Protein AF-A0A0G3Z9D9-F1 (afdb_monomer_lite)

Organism: NCBI:txid164964

Foldseek 3Di:
DCPDVVVVVVVVVVVVCCCVL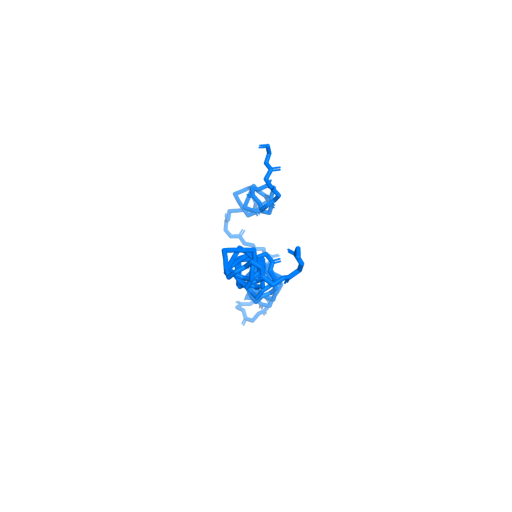VNPCCCVCVNCVQPVVCVVVVHPHDPCVPVSVVVVVVSDDD

Secondary structure (DSSP, 8-state):
----HHHHHHHHHHHHHHIIIIIIHIIIIIIIIHHHHHHHHT-SS-S-HHHHHHHHHTSS--

InterPro domains:
  IPR000883 Cytochrome c oxidase subunit I [PF00115] (4-61)
  IPR000883 Cytochrome c oxidase subunit I [PR01165] (6-29)
  IPR000883 Cytochrome c oxidase subunit I [PR01165] (34-58)
  IPR000883 Cytochrome c oxidase subunit I [PTHR10422] (3-62)
  IPR023616 Cytochrome c oxidase-like, subunit I domain [PS50855] (1-62)
  IPR036927 Cytochrome c oxidase-like, subunit I superfamily [G3DSA:1.20.210.10] (1-62)
  IPR036927 Cytochrome c oxidase-like, subunit I superfamily [SSF81442] (3-62)

Sequence (62 aa):
VLTDDHFFNVIVTAHAFVMIFFMVMPIMIGGFGNWMVPLLIGAPDMSFPRLNNLSFWLLPPS

Radius of gyration: 17.15 Å; chains: 1; bounding box: 34×25×49 Å

pLDDT: mean 91.71, std 9.78, range [53.12, 97.81]

Structure (mmCIF, N/CA/C/O backbone):
data_AF-A0A0G3Z9D9-F1
#
_entry.id   AF-A0A0G3Z9D9-F1
#
loop_
_atom_site.group_PDB
_atom_site.id
_atom_site.type_symbol
_atom_site.label_atom_id
_atom_site.label_alt_id
_atom_site.label_comp_id
_atom_site.label_asym_id
_atom_site.label_entity_id
_atom_site.label_seq_id
_atom_site.pdbx_PDB_ins_code
_atom_site.Cartn_x
_atom_site.Cartn_y
_atom_site.Cartn_z
_atom_site.occupancy
_atom_site.B_iso_or_equiv
_atom_site.auth_seq_id
_atom_site.auth_comp_id
_atom_site.auth_asym_id
_atom_site.auth_atom_id
_atom_site.pdbx_PDB_model_num
ATOM 1 N N . VAL A 1 1 ? 16.294 -1.497 -31.780 1.00 57.56 1 VAL A N 1
ATOM 2 C CA . VAL A 1 1 ? 15.559 -0.566 -30.884 1.00 57.56 1 VAL A CA 1
ATOM 3 C C . VAL A 1 1 ? 15.013 -1.282 -29.652 1.00 57.56 1 VAL A C 1
ATOM 5 O O . VAL A 1 1 ? 15.258 -0.796 -28.567 1.00 57.56 1 VAL A O 1
ATOM 8 N N . LEU A 1 2 ? 14.356 -2.447 -29.776 1.00 58.12 2 LEU A N 1
ATOM 9 C CA . LEU A 1 2 ? 13.906 -3.255 -28.618 1.00 58.12 2 LEU A CA 1
ATOM 10 C C . LEU A 1 2 ? 15.023 -4.041 -27.890 1.00 58.12 2 LEU A C 1
ATOM 12 O O . LEU A 1 2 ? 14.766 -4.678 -26.879 1.00 58.12 2 LEU A O 1
ATOM 16 N N . THR A 1 3 ? 16.249 -4.004 -28.410 1.00 63.78 3 THR A N 1
ATOM 17 C CA . THR A 1 3 ? 17.454 -4.679 -27.894 1.00 63.78 3 THR A CA 1
ATOM 18 C C . THR A 1 3 ? 18.467 -3.655 -27.388 1.00 63.78 3 THR A C 1
ATOM 20 O O . THR A 1 3 ? 19.639 -3.698 -27.753 1.00 63.78 3 THR A O 1
ATOM 23 N N . ASP A 1 4 ? 17.991 -2.644 -26.672 1.00 81.44 4 ASP A N 1
ATOM 24 C CA . ASP A 1 4 ? 18.873 -1.795 -25.882 1.00 81.44 4 ASP A CA 1
ATOM 25 C C . ASP A 1 4 ? 18.913 -2.400 -24.475 1.00 81.44 4 ASP A C 1
ATOM 27 O O . ASP A 1 4 ? 17.876 -2.485 -23.809 1.00 81.44 4 ASP A O 1
ATOM 31 N N . ASP A 1 5 ? 20.079 -2.881 -24.043 1.00 86.75 5 ASP A N 1
ATOM 32 C CA . ASP A 1 5 ? 20.264 -3.522 -22.733 1.00 86.75 5 ASP A CA 1
ATOM 33 C C . ASP A 1 5 ? 19.792 -2.612 -21.590 1.00 86.75 5 ASP A C 1
ATOM 35 O O . ASP A 1 5 ? 19.269 -3.077 -20.573 1.00 86.75 5 ASP A O 1
ATOM 39 N N . HIS A 1 6 ? 19.899 -1.293 -21.774 1.00 89.62 6 HIS A N 1
ATOM 40 C CA . HIS A 1 6 ? 19.369 -0.327 -20.823 1.00 89.62 6 HIS A CA 1
ATOM 41 C C . HIS A 1 6 ? 17.838 -0.391 -20.738 1.00 89.62 6 HIS A C 1
ATOM 43 O O . HIS A 1 6 ? 17.278 -0.404 -19.642 1.00 89.62 6 HIS A O 1
ATOM 49 N N . PHE A 1 7 ? 17.148 -0.486 -21.877 1.00 91.50 7 PHE A N 1
ATOM 50 C CA . PHE A 1 7 ? 15.690 -0.584 -21.911 1.00 91.50 7 PHE A CA 1
ATOM 51 C C . PHE A 1 7 ? 15.190 -1.859 -21.219 1.00 91.50 7 PHE A C 1
ATOM 53 O O . PHE A 1 7 ? 14.245 -1.796 -20.433 1.00 91.50 7 PHE A O 1
ATOM 60 N N . PHE A 1 8 ? 15.858 -2.997 -21.430 1.00 92.00 8 PHE A N 1
ATOM 61 C CA . PHE A 1 8 ? 15.538 -4.239 -20.719 1.00 92.00 8 PHE A CA 1
ATOM 62 C C . PHE A 1 8 ? 15.654 -4.073 -19.196 1.00 92.00 8 PHE A C 1
ATOM 64 O O . PHE A 1 8 ? 14.724 -4.414 -18.461 1.00 92.00 8 PHE A O 1
ATOM 71 N N . ASN A 1 9 ? 16.754 -3.479 -18.721 1.00 94.69 9 ASN A N 1
ATOM 72 C CA . ASN A 1 9 ? 16.974 -3.247 -17.293 1.00 94.69 9 ASN A CA 1
ATOM 73 C C . ASN A 1 9 ? 15.921 -2.310 -16.686 1.00 94.69 9 ASN A C 1
ATOM 75 O O . ASN A 1 9 ? 15.424 -2.579 -15.591 1.00 94.69 9 ASN A O 1
ATOM 79 N N . VAL A 1 10 ? 15.522 -1.251 -17.397 1.00 95.44 10 VAL A N 1
ATOM 80 C CA . VAL A 1 10 ? 14.435 -0.354 -16.963 1.00 95.44 10 VAL A CA 1
ATOM 81 C C . VAL A 1 10 ? 13.120 -1.119 -16.805 1.00 95.44 10 VAL A C 1
ATOM 83 O O . VAL A 1 10 ? 12.441 -0.969 -15.793 1.00 95.44 10 VAL A O 1
ATOM 86 N N . ILE A 1 11 ? 12.762 -1.976 -17.763 1.00 96.31 11 ILE A N 1
ATOM 87 C CA . ILE A 1 11 ? 11.496 -2.719 -17.708 1.00 96.31 11 ILE A CA 1
ATOM 88 C C . ILE A 1 11 ? 11.501 -3.759 -16.585 1.00 96.31 11 ILE A C 1
ATOM 90 O O . ILE A 1 11 ? 10.528 -3.849 -15.837 1.00 96.31 11 ILE A O 1
ATOM 94 N N . VAL A 1 12 ? 12.583 -4.524 -16.422 1.00 96.00 12 VAL A N 1
ATOM 95 C CA . VAL A 1 12 ? 12.674 -5.546 -15.364 1.00 96.00 12 VAL A CA 1
ATOM 96 C C . VAL A 1 12 ? 12.678 -4.908 -13.974 1.00 96.00 12 VAL A C 1
ATOM 98 O O . VAL A 1 12 ? 11.999 -5.398 -13.069 1.00 96.00 12 VAL A O 1
ATOM 101 N N . THR A 1 13 ? 13.389 -3.794 -13.800 1.00 96.44 13 THR A N 1
ATOM 102 C CA . THR A 1 13 ? 13.393 -3.069 -12.521 1.00 96.44 13 THR A CA 1
ATOM 103 C C . THR A 1 13 ? 12.033 -2.440 -12.228 1.00 96.44 13 THR A C 1
ATOM 105 O O . THR A 1 13 ? 11.538 -2.590 -11.112 1.00 96.44 13 THR A O 1
ATOM 108 N N . ALA A 1 14 ? 11.374 -1.831 -13.219 1.00 96.75 14 ALA A N 1
ATOM 109 C CA . ALA A 1 14 ? 10.013 -1.314 -13.074 1.00 96.75 14 ALA A CA 1
ATOM 110 C C . ALA A 1 14 ? 9.004 -2.429 -12.748 1.00 96.75 14 ALA A C 1
ATOM 112 O O . ALA A 1 14 ? 8.154 -2.254 -11.876 1.00 96.75 14 ALA A O 1
ATOM 113 N N . HIS A 1 15 ? 9.127 -3.597 -13.385 1.00 96.94 15 HIS A N 1
ATOM 114 C CA . HIS A 1 15 ? 8.303 -4.766 -13.083 1.00 96.94 15 HIS A CA 1
ATOM 115 C C . HIS A 1 15 ? 8.476 -5.212 -11.627 1.00 96.94 15 HIS A C 1
ATOM 117 O O . HIS A 1 15 ? 7.488 -5.334 -10.904 1.00 96.94 15 HIS A O 1
ATOM 123 N N . ALA A 1 16 ? 9.717 -5.401 -11.169 1.00 97.44 16 ALA A N 1
ATOM 124 C CA . ALA A 1 16 ? 9.992 -5.792 -9.788 1.00 97.44 16 ALA A CA 1
ATOM 125 C C . ALA A 1 16 ? 9.487 -4.743 -8.783 1.00 97.44 16 ALA A C 1
ATOM 127 O O . ALA A 1 16 ? 8.869 -5.097 -7.778 1.00 97.44 16 ALA A O 1
ATOM 128 N N . PHE A 1 17 ? 9.692 -3.457 -9.077 1.00 96.75 17 PHE A N 1
ATOM 129 C CA . PHE A 1 17 ? 9.223 -2.348 -8.250 1.00 96.75 17 PHE A CA 1
ATOM 130 C C . PHE A 1 17 ? 7.696 -2.366 -8.084 1.00 96.75 17 PHE A C 1
ATOM 132 O O . PHE A 1 17 ? 7.202 -2.351 -6.956 1.00 96.75 17 PHE A O 1
ATOM 139 N N . VAL A 1 18 ? 6.948 -2.487 -9.185 1.00 96.06 18 VAL A N 1
ATOM 140 C CA . VAL A 1 18 ? 5.478 -2.553 -9.153 1.00 96.06 18 VAL A CA 1
ATOM 141 C C . VAL A 1 18 ? 4.997 -3.809 -8.425 1.00 96.06 18 VAL A C 1
ATOM 143 O O . VAL A 1 18 ? 4.147 -3.721 -7.540 1.00 96.06 18 VAL A O 1
ATOM 146 N N . MET A 1 19 ? 5.555 -4.980 -8.738 1.00 97.81 19 MET A N 1
ATOM 147 C CA . MET A 1 19 ? 5.102 -6.238 -8.138 1.00 97.81 19 MET A CA 1
ATOM 148 C C . MET A 1 19 ? 5.339 -6.279 -6.625 1.00 97.81 19 MET A C 1
ATOM 150 O O . MET A 1 19 ? 4.472 -6.727 -5.878 1.00 97.81 19 MET A O 1
ATOM 154 N N . ILE A 1 20 ? 6.480 -5.788 -6.143 1.00 96.00 20 ILE A N 1
ATOM 155 C CA . ILE A 1 20 ? 6.798 -5.823 -4.712 1.00 96.00 20 ILE A CA 1
ATOM 156 C C . ILE A 1 20 ? 6.012 -4.744 -3.957 1.00 96.00 20 ILE A C 1
ATOM 158 O O . ILE A 1 20 ? 5.277 -5.063 -3.017 1.00 96.00 20 ILE A O 1
ATOM 162 N N . PHE A 1 21 ? 6.136 -3.480 -4.372 1.00 95.25 21 PHE A N 1
ATOM 163 C CA . PHE A 1 21 ? 5.623 -2.344 -3.601 1.00 95.25 21 PHE A CA 1
ATOM 164 C C . PHE A 1 21 ? 4.140 -2.052 -3.824 1.00 95.25 21 PHE A C 1
ATOM 166 O O . PHE A 1 21 ? 3.492 -1.553 -2.908 1.00 95.25 21 PHE A O 1
ATOM 173 N N . PHE A 1 22 ? 3.587 -2.399 -4.987 1.00 94.62 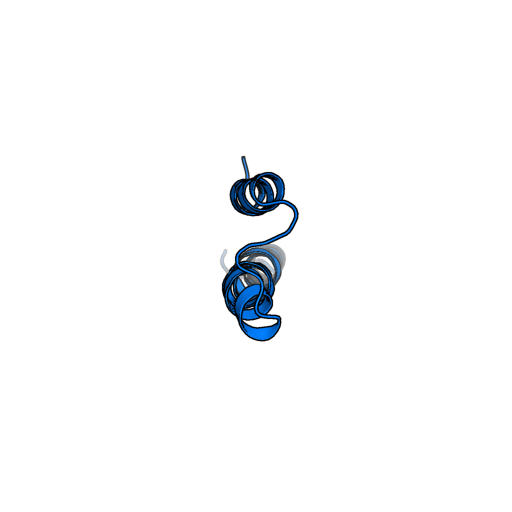22 PHE A N 1
ATOM 174 C CA . PHE A 1 22 ? 2.207 -2.055 -5.350 1.00 94.62 22 PHE A CA 1
ATOM 175 C C . PHE A 1 22 ? 1.275 -3.267 -5.460 1.00 94.62 22 PHE A C 1
ATOM 177 O O . PHE A 1 22 ? 0.063 -3.086 -5.553 1.00 94.62 22 PHE A O 1
ATOM 184 N N . MET A 1 23 ? 1.802 -4.496 -5.407 1.00 93.62 23 MET A N 1
ATOM 185 C CA . MET A 1 23 ? 0.993 -5.718 -5.473 1.00 93.62 23 MET A CA 1
ATOM 186 C C . MET A 1 23 ? 1.177 -6.592 -4.227 1.00 93.62 23 MET A C 1
ATOM 188 O O . MET A 1 23 ? 0.259 -6.676 -3.413 1.00 93.62 23 MET A O 1
ATOM 192 N N . VAL A 1 24 ? 2.359 -7.171 -3.997 1.00 96.94 24 VAL A N 1
ATOM 193 C CA . VAL A 1 24 ? 2.577 -8.125 -2.891 1.00 96.94 24 VAL A CA 1
ATOM 194 C C . VAL A 1 24 ? 2.385 -7.478 -1.517 1.00 96.94 24 VAL A C 1
ATOM 196 O O . VAL A 1 24 ? 1.590 -7.978 -0.717 1.00 96.94 24 VAL A O 1
ATOM 199 N N . MET A 1 25 ? 3.075 -6.369 -1.226 1.00 96.31 25 MET A N 1
ATOM 200 C CA . MET A 1 25 ? 2.952 -5.714 0.084 1.00 96.31 25 MET A CA 1
ATOM 201 C C . MET A 1 25 ? 1.539 -5.162 0.346 1.00 96.31 25 MET A C 1
ATOM 203 O O . MET A 1 25 ? 0.993 -5.461 1.413 1.00 96.31 25 MET A O 1
ATOM 207 N N . PRO A 1 26 ? 0.890 -4.440 -0.591 1.00 94.81 26 PRO A N 1
ATOM 208 C CA . PRO A 1 26 ? -0.470 -3.952 -0.377 1.00 94.81 26 PRO A CA 1
ATOM 209 C C . PRO A 1 26 ? -1.499 -5.066 -0.211 1.00 94.81 26 PRO A C 1
ATOM 211 O O . PRO A 1 26 ? -2.386 -4.927 0.623 1.00 94.81 26 PRO A O 1
ATOM 214 N N . ILE A 1 27 ? -1.383 -6.184 -0.934 1.00 96.94 27 ILE A N 1
ATOM 215 C CA . ILE A 1 27 ? -2.327 -7.302 -0.794 1.00 96.94 27 ILE A CA 1
ATOM 216 C C . ILE A 1 27 ? -2.154 -7.986 0.564 1.00 96.94 27 ILE A C 1
ATOM 218 O O . ILE A 1 27 ? -3.132 -8.165 1.290 1.00 96.94 27 ILE A O 1
ATOM 222 N N . MET A 1 28 ? -0.923 -8.354 0.926 1.00 96.06 28 MET A N 1
ATOM 223 C CA . MET A 1 28 ? -0.672 -9.140 2.137 1.00 96.06 28 MET A CA 1
ATOM 224 C C . MET A 1 28 ? -0.832 -8.315 3.416 1.00 96.06 28 MET A C 1
ATOM 226 O O . MET A 1 28 ? -1.487 -8.760 4.355 1.00 96.06 28 MET A O 1
ATOM 230 N N . ILE A 1 29 ? -0.260 -7.110 3.465 1.00 94.88 29 ILE A N 1
ATOM 231 C CA . ILE A 1 29 ? -0.260 -6.275 4.675 1.00 94.88 29 ILE A CA 1
ATOM 232 C C . ILE A 1 29 ? -1.472 -5.338 4.679 1.00 94.88 29 ILE A C 1
ATOM 234 O O . ILE A 1 29 ? -2.192 -5.263 5.671 1.00 94.88 29 ILE A O 1
ATOM 238 N N . GLY A 1 30 ? -1.723 -4.648 3.566 1.00 92.88 30 GLY A N 1
ATOM 239 C CA . GLY A 1 30 ? -2.821 -3.685 3.458 1.00 92.88 30 GLY A CA 1
ATOM 240 C C . GLY A 1 30 ? -4.201 -4.336 3.343 1.00 92.88 30 GLY A C 1
ATOM 241 O O . GLY A 1 30 ? -5.130 -3.901 4.013 1.00 92.88 30 GLY A O 1
ATOM 242 N N . GLY A 1 31 ? -4.353 -5.374 2.521 1.00 93.56 31 GLY A N 1
ATOM 243 C CA . GLY A 1 31 ? -5.616 -6.082 2.311 1.00 93.56 31 GLY A CA 1
ATOM 244 C C . GLY A 1 31 ? -5.882 -7.107 3.408 1.00 93.56 31 GLY A C 1
ATOM 245 O O . GLY A 1 31 ? -6.727 -6.899 4.280 1.00 93.56 31 GLY A O 1
ATOM 246 N N . PHE A 1 32 ? -5.139 -8.216 3.381 1.00 96.50 32 PHE A N 1
ATOM 247 C CA . PHE A 1 32 ? -5.330 -9.310 4.336 1.00 96.50 32 PHE A CA 1
ATOM 248 C C . PHE A 1 32 ? -5.011 -8.901 5.772 1.00 96.50 32 PHE A C 1
ATOM 250 O O . PHE A 1 32 ? -5.766 -9.264 6.668 1.00 96.50 32 PHE A O 1
ATOM 257 N N . GLY A 1 33 ? -3.949 -8.128 6.008 1.00 95.56 33 GLY A N 1
ATOM 258 C CA . GLY A 1 33 ? -3.600 -7.659 7.350 1.00 95.56 33 GLY A CA 1
ATOM 259 C C . GLY A 1 33 ? -4.714 -6.827 7.989 1.00 95.56 33 GLY A C 1
ATOM 260 O O . GLY A 1 33 ? -5.187 -7.176 9.069 1.00 95.56 33 GLY A O 1
ATOM 261 N N . ASN A 1 34 ? -5.201 -5.785 7.308 1.00 95.94 34 ASN A N 1
ATOM 262 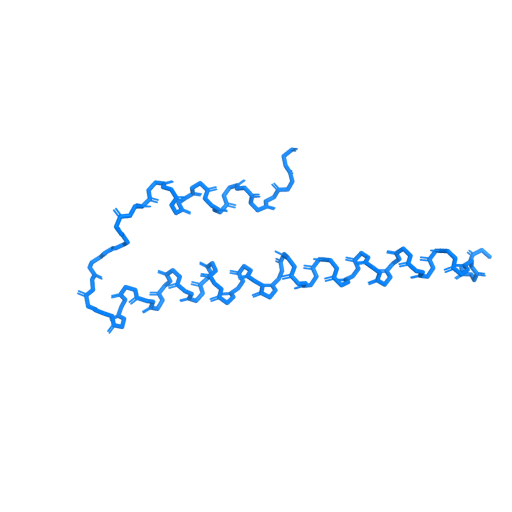C CA . ASN A 1 34 ? -6.275 -4.943 7.848 1.00 95.94 34 ASN A CA 1
ATOM 263 C C . ASN A 1 34 ? -7.604 -5.679 8.027 1.00 95.94 34 ASN A C 1
ATOM 265 O O . ASN A 1 34 ? -8.366 -5.331 8.926 1.00 95.94 34 ASN A O 1
ATOM 269 N N . TRP A 1 35 ? -7.892 -6.681 7.195 1.00 93.88 35 TRP A N 1
ATOM 270 C CA . TRP A 1 35 ? -9.134 -7.440 7.304 1.00 93.88 35 TRP A CA 1
ATOM 271 C C . TRP A 1 35 ? -9.060 -8.553 8.354 1.00 93.88 35 TRP A C 1
ATOM 273 O O . TRP A 1 35 ? -9.921 -8.644 9.227 1.00 93.88 35 TRP A O 1
ATOM 283 N N . MET A 1 36 ? -8.037 -9.408 8.292 1.00 95.88 36 MET A N 1
ATOM 284 C CA . MET A 1 36 ? -7.966 -10.611 9.120 1.00 95.88 36 MET A CA 1
ATO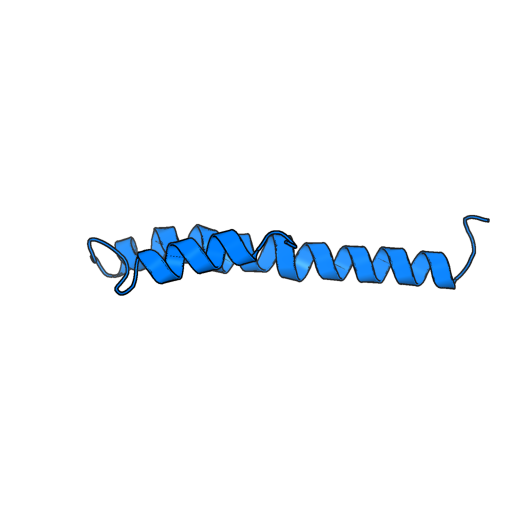M 285 C C . MET A 1 36 ? -7.465 -10.333 10.535 1.00 95.88 36 MET A C 1
ATOM 287 O O . MET A 1 36 ? -7.937 -10.987 11.459 1.00 95.88 36 MET A O 1
ATOM 291 N N . VAL A 1 37 ? -6.542 -9.388 10.748 1.00 95.94 37 VAL A N 1
ATOM 292 C CA . VAL A 1 37 ? -5.951 -9.183 12.085 1.00 95.94 37 VAL A CA 1
ATOM 293 C C . VAL A 1 37 ? -7.003 -8.805 13.136 1.00 95.94 37 VAL A C 1
ATOM 295 O O . VAL A 1 37 ? -7.046 -9.502 14.150 1.00 95.94 37 VAL A O 1
ATOM 298 N N . PRO A 1 38 ? -7.893 -7.811 12.923 1.00 95.19 38 PRO A N 1
ATOM 299 C CA . PRO A 1 38 ? -8.946 -7.488 13.891 1.00 95.19 38 PRO A CA 1
ATOM 300 C C . PRO A 1 38 ? -9.869 -8.676 14.181 1.00 95.19 38 PRO A C 1
ATOM 302 O O . PRO A 1 38 ? -10.186 -8.946 15.338 1.00 95.19 38 PRO A O 1
ATOM 305 N N . LEU A 1 39 ? -10.228 -9.442 13.144 1.00 95.62 39 LEU A N 1
ATOM 306 C CA . LEU A 1 39 ? -11.086 -10.621 13.273 1.00 95.62 39 LEU A CA 1
ATOM 307 C C . LEU A 1 39 ? -10.423 -11.735 14.092 1.00 95.62 39 LEU A C 1
ATOM 309 O O . LEU A 1 39 ? -11.072 -12.331 14.949 1.00 95.62 39 LEU A O 1
ATOM 313 N N . LEU A 1 40 ? -9.134 -11.999 13.863 1.00 96.94 40 LEU A N 1
ATOM 314 C CA . LEU A 1 40 ? -8.385 -13.047 14.563 1.00 96.94 40 LEU A CA 1
ATOM 315 C C . LEU A 1 40 ? -8.154 -12.717 16.044 1.00 96.94 40 LEU A C 1
ATOM 317 O O . LEU A 1 40 ? -8.080 -13.634 16.858 1.00 96.94 40 LEU A O 1
ATOM 321 N N . ILE A 1 41 ? -8.059 -11.431 16.399 1.00 97.12 41 ILE A N 1
ATOM 322 C CA . ILE A 1 41 ? -7.901 -10.985 17.796 1.00 97.12 41 ILE A CA 1
ATOM 323 C C . ILE A 1 41 ? -9.234 -10.632 18.477 1.00 97.12 41 ILE A C 1
ATOM 325 O O . ILE A 1 41 ? -9.235 -10.265 19.650 1.00 97.12 41 ILE A O 1
ATOM 329 N N . GLY A 1 42 ? -10.364 -10.722 17.765 1.00 95.62 42 GLY A N 1
ATOM 330 C CA . GLY A 1 42 ? -11.691 -10.370 18.280 1.00 95.62 42 GLY A CA 1
ATO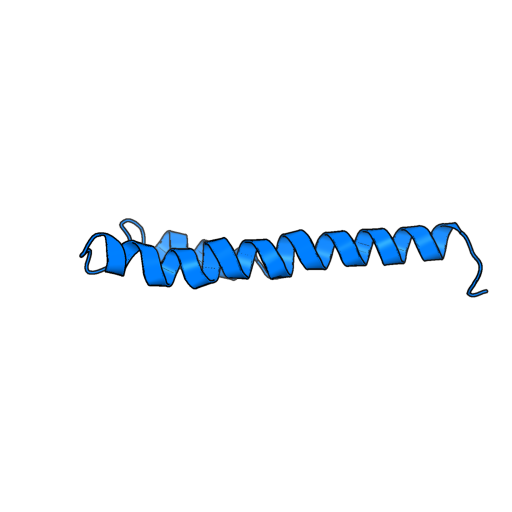M 331 C C . GLY A 1 42 ? -11.891 -8.872 18.542 1.00 95.62 42 GLY A C 1
ATOM 332 O O . GLY A 1 42 ? -12.765 -8.497 19.325 1.00 95.62 42 GLY A O 1
ATOM 333 N N . ALA A 1 43 ? -11.080 -8.013 17.922 1.00 96.81 43 ALA A N 1
ATOM 334 C CA . ALA A 1 43 ? -11.207 -6.567 18.042 1.00 96.81 43 ALA A CA 1
ATOM 335 C C . ALA A 1 43 ? -12.274 -6.031 17.070 1.00 96.81 43 ALA A C 1
ATOM 337 O O . ALA A 1 43 ? -12.347 -6.487 15.928 1.00 96.81 43 ALA A O 1
ATOM 338 N N . PRO A 1 44 ? -13.078 -5.035 17.486 1.00 93.81 44 PRO A N 1
ATOM 339 C CA . PRO A 1 44 ? -14.093 -4.440 16.620 1.00 93.81 44 PRO A CA 1
ATOM 340 C C . PRO A 1 44 ? -13.505 -3.578 15.490 1.00 93.81 44 PRO A C 1
ATOM 342 O O . PRO A 1 44 ? -14.159 -3.420 14.465 1.00 93.81 44 PRO A O 1
ATOM 345 N N . ASP A 1 45 ? -12.305 -3.012 15.673 1.00 92.69 45 ASP A N 1
ATOM 346 C CA . ASP A 1 45 ? -11.584 -2.212 14.673 1.00 92.69 45 ASP A CA 1
ATOM 347 C C . ASP A 1 45 ? -10.091 -2.074 15.061 1.00 92.69 45 ASP A C 1
ATOM 349 O O . ASP A 1 45 ? -9.670 -2.490 16.146 1.00 92.69 45 ASP A O 1
ATOM 353 N N . MET A 1 46 ? -9.289 -1.470 14.185 1.00 96.19 46 MET A N 1
ATOM 354 C CA . MET A 1 46 ? -7.898 -1.082 14.423 1.00 96.19 46 MET A CA 1
ATOM 355 C C . MET A 1 46 ? -7.781 0.071 15.435 1.00 96.19 46 MET A C 1
ATOM 357 O O . MET A 1 46 ? -8.646 0.937 15.528 1.00 96.19 46 MET A O 1
ATOM 361 N N . SER A 1 47 ? -6.659 0.147 16.158 1.00 95.06 47 SER A N 1
ATOM 362 C CA . SER A 1 47 ? -6.425 1.190 17.175 1.00 95.06 47 SER A CA 1
ATOM 363 C C . SER A 1 47 ? -6.347 2.614 16.609 1.00 95.06 47 SER A C 1
ATOM 365 O O . SER A 1 47 ? -6.743 3.567 17.279 1.00 95.06 47 SER A O 1
ATOM 367 N N . PHE A 1 48 ? -5.866 2.772 15.369 1.00 96.19 48 PHE A N 1
ATOM 368 C CA . PHE A 1 48 ? -5.748 4.065 14.685 1.00 96.19 48 PHE A CA 1
ATOM 369 C C . PHE A 1 48 ? -6.418 4.054 13.296 1.00 96.19 48 PHE A C 1
ATOM 371 O O . PHE A 1 48 ? -5.723 4.082 12.275 1.00 96.19 48 PHE A O 1
ATOM 378 N N . PRO A 1 49 ? -7.763 4.090 13.211 1.00 93.94 49 PRO A N 1
ATOM 379 C CA . PRO A 1 49 ? -8.481 3.928 11.940 1.00 93.94 49 PRO A CA 1
ATOM 380 C C . PRO A 1 49 ? -8.156 5.006 10.893 1.00 93.94 49 PRO A C 1
ATOM 382 O O . PRO A 1 49 ? -8.069 4.730 9.699 1.00 93.94 49 PRO A O 1
ATOM 385 N N . ARG A 1 50 ? -7.911 6.252 11.325 1.00 96.38 50 ARG A N 1
ATOM 386 C CA . ARG A 1 50 ? -7.606 7.369 10.408 1.00 96.38 50 ARG A CA 1
ATOM 387 C C . ARG A 1 50 ? -6.202 7.291 9.813 1.00 96.38 50 ARG A C 1
ATOM 389 O O . ARG A 1 50 ? -6.030 7.619 8.643 1.00 96.38 50 ARG A O 1
ATOM 396 N N . LEU A 1 51 ? -5.218 6.844 10.598 1.00 96.25 51 LEU A N 1
ATOM 397 C CA . LEU A 1 51 ? -3.868 6.592 10.087 1.00 96.25 51 LEU A CA 1
ATOM 398 C C . LEU A 1 51 ? -3.863 5.385 9.147 1.00 96.25 51 LEU A C 1
ATOM 400 O O . LEU A 1 51 ? -3.166 5.410 8.139 1.00 96.25 51 LEU A O 1
ATOM 404 N N . ASN A 1 52 ? -4.696 4.377 9.423 1.00 95.75 52 ASN A N 1
ATOM 405 C CA . ASN A 1 52 ? -4.888 3.256 8.509 1.00 95.75 52 ASN A CA 1
ATOM 406 C C . ASN A 1 52 ? -5.507 3.693 7.169 1.00 95.75 52 ASN A C 1
ATOM 408 O O . ASN A 1 52 ? -5.059 3.271 6.113 1.00 95.75 52 ASN A O 1
ATOM 412 N N . ASN A 1 53 ? -6.483 4.605 7.180 1.00 94.50 53 ASN A N 1
ATOM 413 C CA . ASN A 1 53 ? -6.996 5.170 5.931 1.00 94.50 53 ASN A CA 1
ATOM 414 C C . ASN A 1 53 ? -5.913 5.971 5.183 1.00 94.50 53 ASN A C 1
ATOM 416 O O . ASN A 1 53 ? -5.771 5.823 3.974 1.00 94.50 53 ASN A O 1
ATOM 420 N N . LEU A 1 54 ? -5.119 6.790 5.884 1.00 94.94 54 LEU A N 1
ATOM 421 C CA . LEU A 1 54 ? -4.023 7.539 5.258 1.00 94.94 54 LEU A CA 1
ATOM 422 C C . LEU A 1 54 ? -2.978 6.611 4.619 1.00 94.94 54 LEU A C 1
ATOM 424 O O . LEU A 1 54 ? -2.488 6.926 3.539 1.00 94.94 54 LEU A O 1
ATOM 428 N N . SER A 1 55 ? -2.663 5.469 5.243 1.00 91.06 55 SER A N 1
ATOM 429 C CA . SER A 1 55 ? -1.694 4.510 4.693 1.00 91.06 55 SER A CA 1
ATOM 430 C C . SER A 1 55 ? -2.112 3.991 3.312 1.00 91.06 55 SER A C 1
ATOM 432 O O . SER A 1 55 ? -1.256 3.831 2.447 1.00 91.06 55 SER A O 1
ATOM 434 N N . PHE A 1 56 ? -3.417 3.821 3.066 1.00 92.81 56 PHE A N 1
ATOM 435 C CA . PHE A 1 56 ? -3.948 3.469 1.748 1.00 92.81 56 PHE A CA 1
ATOM 436 C C . PHE A 1 56 ? -3.789 4.607 0.733 1.00 92.81 56 PHE A C 1
ATOM 438 O O . PHE A 1 56 ? -3.354 4.376 -0.392 1.00 92.81 56 PHE A O 1
ATOM 445 N N . TRP A 1 57 ? -4.098 5.844 1.128 1.00 92.38 57 TRP A N 1
ATOM 446 C CA . TRP A 1 57 ? -4.024 7.005 0.232 1.00 92.38 57 TRP A CA 1
ATOM 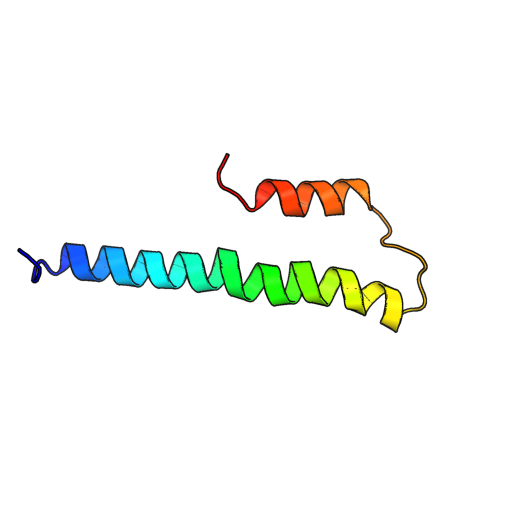447 C C . TRP A 1 57 ? -2.600 7.413 -0.146 1.00 92.38 57 TRP A C 1
ATOM 449 O O . TRP A 1 57 ? -2.426 8.116 -1.134 1.00 92.38 57 TRP A O 1
ATOM 459 N N . LEU A 1 58 ? -1.595 6.960 0.603 1.00 92.00 58 LEU A N 1
ATOM 460 C CA . LEU A 1 58 ? -0.185 7.150 0.263 1.00 92.00 58 LEU A CA 1
ATOM 461 C C . LEU A 1 58 ? 0.365 6.070 -0.684 1.00 92.00 58 LEU A C 1
ATOM 463 O O . LEU A 1 58 ? 1.523 6.165 -1.082 1.00 92.00 58 LEU A O 1
ATOM 467 N N . LEU A 1 59 ? -0.424 5.042 -1.036 1.00 88.12 59 LEU A N 1
ATOM 468 C CA . LEU A 1 59 ? 0.008 4.019 -1.992 1.00 88.12 59 LEU A CA 1
ATOM 469 C C . LEU A 1 59 ? 0.089 4.559 -3.425 1.00 88.12 59 LEU A C 1
ATOM 471 O O . LEU A 1 59 ? 1.115 4.328 -4.056 1.00 88.12 59 LEU A O 1
ATOM 475 N N . PRO A 1 60 ? -0.919 5.259 -3.983 1.00 84.62 60 PRO A N 1
ATOM 476 C CA . PRO A 1 60 ? -0.782 5.868 -5.300 1.00 84.62 60 PRO A CA 1
ATOM 477 C C . PRO A 1 60 ? 0.270 6.987 -5.265 1.00 84.62 60 PRO A C 1
ATOM 479 O O . PRO A 1 60 ? 0.261 7.788 -4.329 1.00 84.62 60 PRO A O 1
ATOM 482 N N . PRO A 1 61 ? 1.150 7.091 -6.275 1.00 71.75 61 PRO A N 1
ATOM 483 C CA . PRO A 1 61 ? 2.007 8.262 -6.399 1.00 71.75 61 PRO A CA 1
ATOM 484 C C . PRO A 1 61 ? 1.121 9.506 -6.578 1.00 71.75 61 PRO A C 1
ATOM 486 O O . PRO A 1 61 ? 0.318 9.561 -7.511 1.00 71.75 61 PRO A O 1
ATOM 489 N N . SER A 1 62 ? 1.239 10.461 -5.652 1.00 53.12 62 SER A N 1
ATOM 490 C CA . SER A 1 62 ? 0.601 11.785 -5.700 1.00 53.12 62 SER A CA 1
ATOM 491 C C . SER A 1 62 ? 1.387 12.771 -6.550 1.00 53.12 62 SER A C 1
ATOM 493 O O . SER A 1 62 ? 2.632 12.761 -6.396 1.00 53.12 62 SER A O 1
#